Protein AF-A0A8T6TGB9-F1 (afdb_monomer)

Foldseek 3Di:
DPDPPDDDDDDQPLDQAAAQPPLLVSSLVSCVVVVHADAAAAEAEAEQQSLLSNNRQKDQLVPADFDPVLVVLCVAAVDDSSLSSQLVVLAPDFPGHHHPWTFGHHPNDTFTSSQKDCPSDPPRMIGHGRPDQVVSQVVSQVSNCVSRVYRYGYDHWYWGDDPPDPDTDIDD

Nearest PDB structures (foldseek):
  8g8p-assembly1_AAA  TM=9.360E-01  e=1.305E-15  Archaeoglobus fulgidus DSM 4304
  2g9i-assembly1_B  TM=9.273E-01  e=1.861E-14  Archaeoglobus fulgidus DSM 4304
  9jkp-assembly1_B  TM=6.233E-01  e=1.491E+00  Staphylococcus aureus subsp. aureus NCTC 8325
  4qyi-assembly3_E-2  TM=3.422E-01  e=4.657E+00  Bacillus anthracis
  3gep-assembly1_B-2  TM=2.998E-01  e=8.230E+00  Homo sapiens

pLDDT: mean 92.26, std 7.82, range [50.56, 98.62]

Structure (mmCIF, N/CA/C/O backbone):
data_AF-A0A8T6TGB9-F1
#
_entry.id   AF-A0A8T6TGB9-F1
#
loop_
_atom_site.group_PDB
_atom_site.id
_atom_site.type_symbol
_atom_site.label_atom_id
_atom_site.label_alt_id
_atom_site.label_comp_id
_atom_site.label_asym_id
_atom_site.label_entity_id
_atom_site.label_seq_id
_atom_site.pdbx_PDB_ins_code
_atom_site.Cartn_x
_atom_site.Cartn_y
_atom_site.Cartn_z
_atom_site.occupancy
_atom_site.B_iso_or_equiv
_atom_site.auth_seq_id
_atom_site.auth_comp_id
_atom_site.auth_asym_id
_atom_site.auth_atom_id
_atom_site.pdbx_PDB_model_num
ATOM 1 N N . MET A 1 1 ? -31.362 19.258 16.019 1.00 50.62 1 MET A N 1
ATOM 2 C CA . MET A 1 1 ? -30.067 18.701 15.597 1.00 50.62 1 MET A CA 1
ATOM 3 C C . MET A 1 1 ? -29.256 18.579 16.856 1.00 50.62 1 MET A C 1
ATOM 5 O O . MET A 1 1 ? -29.135 19.591 17.541 1.00 50.62 1 MET A O 1
ATOM 9 N N . ASP A 1 2 ? -28.786 17.382 17.187 1.00 50.56 2 ASP A N 1
ATOM 10 C CA . ASP A 1 2 ? -27.722 17.279 18.181 1.00 50.56 2 ASP A CA 1
ATOM 11 C C . ASP A 1 2 ? -26.542 18.141 17.714 1.00 50.56 2 ASP A C 1
ATOM 13 O O . ASP A 1 2 ? -26.323 18.259 16.499 1.00 50.56 2 ASP A O 1
ATOM 17 N N . PRO A 1 3 ? -25.833 18.818 18.633 1.00 54.03 3 PRO A N 1
ATOM 18 C CA . PRO A 1 3 ? -24.616 19.527 18.270 1.00 54.03 3 PRO A CA 1
ATOM 19 C C . PRO A 1 3 ? -23.679 18.554 17.537 1.00 54.03 3 PRO A C 1
ATOM 21 O O . PRO A 1 3 ? -23.687 17.363 17.862 1.00 54.03 3 PRO A O 1
ATOM 24 N N . PRO A 1 4 ? -22.897 19.014 16.542 1.00 62.19 4 PRO A N 1
ATOM 25 C CA . PRO A 1 4 ? -21.872 18.159 15.961 1.00 62.19 4 PRO A CA 1
ATOM 26 C C . PRO A 1 4 ? -21.003 17.653 17.113 1.00 62.19 4 PRO A C 1
ATOM 28 O O . PRO A 1 4 ? -20.455 18.457 17.865 1.00 62.19 4 PRO A O 1
ATOM 31 N N . GLY A 1 5 ? -20.976 16.332 17.302 1.00 71.44 5 GLY A N 1
ATOM 32 C CA . GLY A 1 5 ? -20.137 15.716 18.322 1.00 71.44 5 GLY A CA 1
ATOM 33 C C . GLY A 1 5 ? -18.677 16.107 18.101 1.00 71.44 5 GLY A C 1
ATOM 34 O O . GLY A 1 5 ? -18.265 16.366 16.967 1.00 71.44 5 GLY A O 1
ATOM 35 N N . ASP A 1 6 ? -17.900 16.168 19.178 1.00 85.31 6 ASP A N 1
ATOM 36 C CA . ASP A 1 6 ? -16.473 16.471 19.092 1.00 85.31 6 ASP A CA 1
ATOM 37 C C . ASP A 1 6 ? -15.760 15.417 18.224 1.00 85.31 6 ASP A C 1
ATOM 39 O O . ASP A 1 6 ? -15.762 14.226 18.540 1.00 85.31 6 ASP A O 1
ATOM 43 N N . LEU A 1 7 ? -15.142 15.845 17.116 1.00 88.94 7 LEU A N 1
ATOM 44 C CA . LEU A 1 7 ? -14.301 14.979 16.287 1.00 88.94 7 LEU A CA 1
ATOM 45 C C . LEU A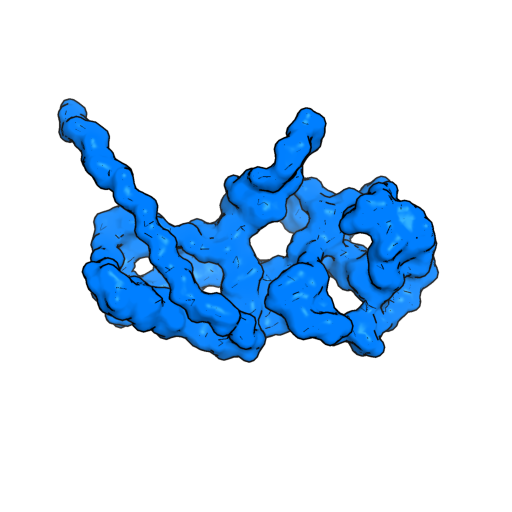 1 7 ? -12.929 14.823 16.943 1.00 88.94 7 LEU A C 1
ATOM 47 O O . LEU A 1 7 ? -12.203 15.802 17.130 1.00 88.94 7 LEU A O 1
ATOM 51 N N . ARG A 1 8 ? -12.534 13.576 17.205 1.00 91.25 8 ARG A N 1
ATOM 52 C CA . ARG A 1 8 ? -11.208 13.230 17.717 1.00 91.25 8 ARG A CA 1
ATOM 53 C C . ARG A 1 8 ? -10.470 12.341 16.723 1.00 91.25 8 ARG A C 1
ATOM 55 O O . ARG A 1 8 ? -11.002 11.333 16.277 1.00 91.25 8 ARG A O 1
ATOM 62 N N . ILE A 1 9 ? -9.232 12.709 16.399 1.00 93.38 9 ILE A N 1
ATOM 63 C CA . ILE A 1 9 ? -8.345 11.921 15.536 1.00 93.38 9 ILE A CA 1
ATOM 64 C C . ILE A 1 9 ? -7.201 11.402 16.397 1.00 93.38 9 ILE A C 1
ATOM 66 O O . ILE A 1 9 ? -6.482 12.191 17.012 1.00 93.38 9 ILE A O 1
ATOM 70 N N . VAL A 1 10 ? -7.032 10.082 16.429 1.00 93.12 10 VAL A N 1
ATOM 71 C CA . VAL A 1 10 ? -6.019 9.420 17.254 1.00 93.12 10 VAL A CA 1
ATOM 72 C C . VAL A 1 10 ? -5.040 8.657 16.364 1.00 93.12 10 VAL A C 1
ATOM 74 O O . VAL A 1 10 ? -5.465 7.803 15.586 1.00 93.12 10 VAL A O 1
ATOM 77 N N . PRO A 1 11 ? -3.728 8.936 16.444 1.00 93.88 11 PRO A N 1
ATOM 78 C CA . PRO A 1 11 ? -2.739 8.188 15.684 1.00 93.88 11 PRO A CA 1
ATOM 79 C C . PRO A 1 11 ? -2.473 6.817 16.319 1.00 93.88 11 PRO A C 1
ATOM 81 O O . PRO A 1 11 ? -2.026 6.732 17.462 1.00 93.88 11 PRO A O 1
ATOM 84 N N . VAL A 1 12 ? -2.643 5.748 15.541 1.00 93.62 12 VAL A N 1
ATOM 85 C CA . VAL A 1 12 ? -2.261 4.380 15.927 1.00 93.62 12 VAL A CA 1
ATOM 86 C C . VAL A 1 12 ? -0.910 4.050 15.294 1.00 93.62 12 VAL A C 1
ATOM 88 O O . VAL A 1 12 ? -0.793 3.901 14.080 1.00 93.62 12 VAL A O 1
ATOM 91 N N . ARG A 1 13 ? 0.146 3.986 16.110 1.00 91.38 13 ARG A N 1
ATOM 92 C CA . ARG A 1 13 ? 1.533 3.791 15.650 1.00 91.38 13 ARG A CA 1
ATOM 93 C C . ARG A 1 13 ? 1.943 2.319 15.718 1.00 91.38 13 ARG A C 1
ATOM 95 O O . ARG A 1 13 ? 2.492 1.882 16.723 1.00 91.38 13 ARG A O 1
ATOM 102 N N . THR A 1 14 ? 1.738 1.574 14.635 1.00 90.69 14 THR A N 1
ATOM 103 C CA . THR A 1 14 ? 2.058 0.132 14.547 1.00 90.69 14 THR A CA 1
ATOM 104 C C . THR A 1 14 ? 3.556 -0.190 14.655 1.00 90.69 14 THR A C 1
ATOM 106 O O . THR A 1 14 ? 3.933 -1.339 14.892 1.00 90.69 14 THR A O 1
ATOM 109 N N . GLY A 1 15 ? 4.425 0.809 14.470 1.00 89.75 15 GLY A N 1
ATOM 110 C CA . GLY A 1 15 ? 5.850 0.587 14.230 1.00 89.75 15 GLY A CA 1
ATOM 111 C C . GLY A 1 15 ? 6.099 0.030 12.826 1.00 89.75 15 GLY A C 1
ATOM 112 O O . GLY A 1 15 ? 5.222 0.097 11.962 1.00 89.75 15 GLY A O 1
ATOM 113 N N . VAL A 1 16 ? 7.304 -0.500 12.603 1.00 89.75 16 VAL A N 1
ATOM 114 C CA . VAL A 1 16 ? 7.662 -1.172 11.346 1.00 89.75 16 VAL A CA 1
ATOM 115 C C . VAL A 1 16 ? 6.941 -2.519 11.287 1.00 89.75 16 VAL A C 1
ATOM 117 O O . VAL A 1 16 ? 6.978 -3.275 12.257 1.00 89.75 16 VAL A O 1
ATOM 120 N N . LEU A 1 17 ? 6.269 -2.767 10.164 1.00 90.94 17 LEU A N 1
ATOM 121 C CA . LEU A 1 17 ? 5.608 -4.030 9.848 1.00 90.94 17 LEU A CA 1
ATOM 122 C C . LEU A 1 17 ? 6.521 -4.869 8.965 1.00 90.94 17 LEU A C 1
ATOM 124 O O . LEU A 1 17 ? 7.131 -4.335 8.037 1.00 90.94 17 LEU A O 1
ATOM 128 N N . GLU A 1 18 ? 6.562 -6.169 9.218 1.00 90.56 18 GLU A N 1
ATOM 129 C CA . GLU A 1 18 ? 7.228 -7.140 8.351 1.00 90.56 18 GLU A CA 1
ATOM 130 C C . GLU A 1 18 ? 6.205 -7.955 7.545 1.00 90.56 18 GLU A C 1
ATOM 132 O O . GLU A 1 18 ? 5.032 -8.034 7.927 1.00 90.56 18 GLU A O 1
ATOM 137 N N . PRO A 1 19 ? 6.604 -8.544 6.400 1.00 89.12 19 PRO A N 1
ATOM 138 C CA . PRO A 1 19 ? 5.708 -9.383 5.620 1.00 89.12 19 PRO A CA 1
ATOM 139 C C . PRO A 1 19 ? 5.125 -10.521 6.465 1.00 89.12 19 PRO A C 1
ATOM 141 O O . PRO A 1 19 ? 5.870 -11.338 7.002 1.00 89.12 19 PRO A O 1
ATOM 144 N N . GLY A 1 20 ? 3.795 -10.586 6.558 1.00 81.25 20 GLY A N 1
ATOM 145 C CA . GLY A 1 20 ? 3.083 -11.616 7.324 1.00 81.25 20 GLY A CA 1
ATOM 146 C C . GLY A 1 20 ? 2.824 -11.298 8.803 1.00 81.25 20 GLY A C 1
ATOM 147 O O . GLY A 1 20 ? 2.213 -12.125 9.479 1.00 81.25 20 GLY A O 1
ATOM 148 N N . ASP A 1 21 ? 3.220 -10.121 9.300 1.00 90.94 21 ASP A N 1
ATOM 149 C CA . ASP A 1 21 ? 2.819 -9.638 10.632 1.00 90.94 21 ASP A CA 1
ATOM 150 C C . ASP A 1 21 ? 1.287 -9.623 10.791 1.00 90.94 21 ASP A C 1
ATOM 152 O O . ASP A 1 21 ? 0.589 -9.124 9.910 1.00 90.94 21 ASP A O 1
ATOM 156 N N . ASP A 1 22 ? 0.749 -10.067 11.937 1.00 93.62 22 ASP A N 1
ATOM 157 C CA . ASP A 1 22 ? -0.686 -9.932 12.251 1.00 93.62 22 ASP A CA 1
ATOM 158 C C . ASP A 1 22 ? -1.032 -8.452 12.508 1.00 93.62 22 ASP A C 1
ATOM 160 O O . ASP A 1 22 ? -0.844 -7.899 13.599 1.00 93.62 22 ASP A O 1
ATOM 164 N N . LEU A 1 23 ? -1.519 -7.784 11.459 1.00 95.62 23 LEU A N 1
ATOM 165 C CA . LEU A 1 23 ? -1.906 -6.380 11.511 1.00 95.62 23 LEU A CA 1
ATOM 166 C C . LEU A 1 23 ? -3.065 -6.121 12.498 1.00 95.62 23 LEU A C 1
ATOM 168 O O . LEU A 1 23 ? -2.912 -5.214 13.320 1.00 95.62 23 LEU A O 1
ATOM 172 N N . PRO A 1 24 ? -4.192 -6.865 12.487 1.00 95.06 24 PRO A N 1
ATOM 173 C CA . PRO A 1 24 ? -5.243 -6.720 13.501 1.00 95.06 24 PRO A CA 1
ATOM 174 C C . PRO A 1 24 ? -4.767 -6.864 14.953 1.00 95.06 24 PRO A C 1
ATOM 176 O O . PRO A 1 24 ? -5.158 -6.066 15.811 1.00 95.06 24 PRO A O 1
ATOM 179 N N . GLU A 1 25 ? -3.905 -7.840 15.248 1.00 94.81 25 GLU A N 1
ATOM 180 C CA . GLU A 1 25 ? -3.313 -7.994 16.582 1.00 94.81 25 GLU A CA 1
ATOM 181 C C . GLU A 1 25 ? -2.501 -6.758 16.964 1.00 94.81 25 GLU A C 1
ATOM 183 O O . GLU A 1 25 ? -2.685 -6.189 18.045 1.00 94.81 25 GLU A O 1
ATOM 188 N N . ARG A 1 26 ? -1.635 -6.300 16.058 1.00 95.38 26 ARG A N 1
ATOM 189 C CA . ARG A 1 26 ? -0.781 -5.138 16.293 1.00 95.38 26 ARG A CA 1
ATOM 190 C C . ARG A 1 26 ? -1.590 -3.862 16.496 1.00 95.38 26 ARG A C 1
ATOM 192 O O . ARG A 1 26 ? -1.285 -3.103 17.410 1.00 95.38 26 ARG A O 1
ATOM 199 N N . LEU A 1 27 ? -2.642 -3.650 15.705 1.00 95.12 27 LEU A N 1
ATOM 200 C CA . LEU A 1 27 ? -3.577 -2.534 15.872 1.00 95.12 27 LEU A CA 1
ATOM 201 C C . LEU A 1 27 ? -4.254 -2.581 17.246 1.00 95.12 27 LEU A C 1
ATOM 203 O O . LEU A 1 27 ? -4.221 -1.587 17.968 1.00 95.12 27 LEU A O 1
ATOM 207 N N . THR A 1 28 ? -4.791 -3.744 17.629 1.00 93.62 28 THR A N 1
ATOM 208 C CA . THR A 1 28 ? -5.445 -3.951 18.932 1.00 93.62 28 THR A CA 1
ATOM 209 C C . THR A 1 28 ? -4.491 -3.632 20.081 1.00 93.62 28 THR A C 1
ATOM 211 O O . THR A 1 28 ? -4.835 -2.882 20.994 1.00 93.62 28 THR A O 1
ATOM 214 N N . LYS A 1 29 ? -3.262 -4.154 20.013 1.00 93.56 29 LYS A N 1
ATOM 215 C CA . LYS A 1 29 ? -2.228 -3.912 21.020 1.00 93.56 29 LYS A CA 1
ATOM 216 C C . LYS A 1 29 ? -1.861 -2.432 21.112 1.00 93.56 29 LYS A C 1
ATOM 218 O O . LYS A 1 29 ? -1.873 -1.873 22.200 1.00 93.56 29 LYS A O 1
ATOM 223 N N . THR A 1 30 ? -1.572 -1.783 19.983 1.00 94.00 30 THR A N 1
ATOM 224 C CA . THR A 1 30 ? -1.174 -0.368 19.964 1.00 94.00 30 THR A CA 1
ATOM 225 C C . THR A 1 30 ? -2.283 0.556 20.468 1.00 94.00 30 THR A C 1
ATOM 227 O O . THR A 1 30 ? -1.988 1.520 21.171 1.00 94.00 30 THR A O 1
ATOM 230 N N . MET A 1 31 ? -3.546 0.278 20.135 1.00 92.94 31 MET A N 1
ATOM 231 C CA . MET A 1 31 ? -4.684 1.024 20.681 1.00 92.94 31 MET A CA 1
ATOM 232 C C . MET A 1 31 ? -4.781 0.836 22.201 1.00 92.94 31 MET A C 1
ATOM 234 O O . MET A 1 31 ? -4.858 1.821 22.933 1.00 92.94 31 MET A O 1
ATOM 238 N N . GLY A 1 32 ? -4.672 -0.407 22.684 1.00 91.81 32 GLY A N 1
ATOM 239 C CA . GLY A 1 32 ? -4.677 -0.715 24.116 1.00 91.81 32 GLY A CA 1
ATOM 240 C C . GLY A 1 32 ? -3.546 -0.028 24.890 1.00 91.81 32 GLY A C 1
ATOM 241 O O . GLY A 1 32 ? -3.801 0.580 25.928 1.00 91.81 32 GLY A O 1
ATOM 242 N N . ASP A 1 33 ? -2.321 -0.046 24.357 1.00 91.19 33 ASP A N 1
ATOM 243 C CA . ASP A 1 33 ? -1.153 0.628 24.946 1.00 91.19 33 ASP A CA 1
ATOM 244 C C . ASP A 1 33 ? -1.338 2.157 25.020 1.00 91.19 33 ASP A C 1
ATOM 246 O O . ASP A 1 33 ? -0.798 2.813 25.913 1.00 91.19 33 ASP A O 1
ATOM 250 N N . ALA A 1 34 ? -2.123 2.733 24.103 1.00 89.12 34 ALA A N 1
ATOM 251 C CA . ALA A 1 34 ? -2.490 4.148 24.102 1.00 89.12 34 ALA A CA 1
ATOM 252 C C . ALA A 1 34 ? -3.693 4.477 25.012 1.00 89.12 34 ALA A C 1
ATOM 254 O O . ALA A 1 34 ? -4.056 5.645 25.136 1.00 89.12 34 ALA A O 1
ATOM 255 N N . GLY A 1 35 ? -4.305 3.476 25.657 1.00 91.00 35 GLY A N 1
ATOM 256 C CA . GLY A 1 35 ? -5.523 3.643 26.453 1.00 91.00 35 GLY A CA 1
ATOM 257 C C . GLY A 1 35 ? -6.776 3.893 25.609 1.00 91.00 35 GLY A C 1
ATOM 258 O O . GLY A 1 35 ? -7.763 4.424 26.115 1.00 91.00 35 GLY A O 1
ATOM 259 N N . GLU A 1 36 ? -6.735 3.530 24.329 1.00 90.38 36 GLU A N 1
ATOM 260 C CA . GLU A 1 36 ? -7.803 3.762 23.366 1.00 90.38 36 GLU A CA 1
ATOM 261 C C . GLU A 1 36 ? -8.620 2.489 23.184 1.00 90.38 36 GLU A C 1
ATOM 263 O O . GLU A 1 36 ? -8.115 1.456 22.742 1.00 90.38 36 GLU A O 1
ATOM 268 N N . VAL A 1 37 ? -9.905 2.569 23.518 1.00 87.94 37 VAL A N 1
ATOM 269 C CA . VAL A 1 37 ? -10.862 1.486 23.299 1.00 87.94 37 VAL A CA 1
ATOM 270 C C . VAL A 1 37 ? -11.769 1.917 22.153 1.00 87.94 37 VAL A C 1
ATOM 272 O O . VAL A 1 37 ? -12.479 2.911 22.320 1.00 87.94 37 VAL A O 1
ATOM 275 N N . PRO A 1 38 ? -11.753 1.214 21.004 1.00 89.00 38 PRO A N 1
ATOM 276 C CA . PRO A 1 38 ? -12.649 1.537 19.903 1.00 89.00 38 PRO A CA 1
ATOM 277 C C . PRO A 1 38 ? -14.106 1.518 20.369 1.00 89.00 38 PRO A C 1
ATOM 279 O O . PRO A 1 38 ? -14.476 0.728 21.239 1.00 89.00 38 PRO A O 1
ATOM 282 N N . ALA A 1 39 ? -14.938 2.366 19.782 1.00 88.38 39 ALA A N 1
ATOM 283 C CA . ALA A 1 39 ? -16.369 2.433 20.034 1.00 88.38 39 ALA A CA 1
ATOM 284 C C . ALA A 1 39 ? -17.167 2.224 18.740 1.00 88.38 39 ALA A C 1
ATOM 286 O O . ALA A 1 39 ? -16.664 2.370 17.626 1.00 88.38 39 ALA A O 1
ATOM 287 N N . ALA A 1 40 ? -18.445 1.865 18.883 1.00 88.06 40 ALA A N 1
ATOM 288 C CA . ALA A 1 40 ? -19.337 1.756 17.735 1.00 88.06 40 ALA A CA 1
ATOM 289 C C . ALA A 1 40 ? -19.482 3.126 17.053 1.00 88.06 40 ALA A C 1
ATOM 291 O O . ALA A 1 40 ? -19.802 4.118 17.710 1.00 88.06 40 ALA A O 1
ATOM 292 N N . GLY A 1 41 ? -19.270 3.161 15.737 1.00 88.00 41 GLY A N 1
ATOM 293 C CA . GLY A 1 41 ? -19.261 4.399 14.951 1.00 88.00 41 GLY A CA 1
ATOM 294 C C . GLY A 1 41 ? -17.875 5.013 14.736 1.00 88.00 41 GLY A C 1
ATOM 295 O O . GLY A 1 41 ? -17.760 5.929 13.921 1.00 88.00 41 GLY A O 1
ATOM 296 N N . ASP A 1 42 ? -16.828 4.492 15.382 1.00 93.12 42 ASP A N 1
ATOM 297 C CA . ASP A 1 42 ? -15.454 4.881 15.067 1.00 93.12 42 ASP A CA 1
ATOM 298 C C . ASP A 1 42 ? -15.047 4.406 13.665 1.00 93.12 42 ASP A C 1
ATOM 300 O O . ASP A 1 42 ? -15.517 3.383 13.150 1.00 93.12 42 ASP A O 1
ATOM 304 N N . VAL A 1 43 ? -14.124 5.152 13.053 1.00 95.44 43 VAL A N 1
ATOM 305 C CA . VAL A 1 43 ? -13.555 4.841 11.738 1.00 95.44 43 VAL A CA 1
ATOM 306 C C . VAL A 1 43 ? -12.056 4.615 11.874 1.00 95.44 43 VAL A C 1
ATOM 308 O O . VAL A 1 43 ? -11.303 5.519 12.237 1.00 95.44 43 VAL A O 1
ATOM 311 N N . LEU A 1 44 ? -11.613 3.411 11.533 1.00 95.88 44 LEU A N 1
ATOM 312 C CA . LEU A 1 44 ? -10.212 3.043 11.447 1.00 95.88 44 LEU A CA 1
ATOM 313 C C . LEU A 1 44 ? -9.693 3.277 10.027 1.00 95.88 44 LEU A C 1
ATOM 315 O O . LEU A 1 44 ? -10.070 2.579 9.085 1.00 95.88 44 LEU A O 1
ATOM 319 N N . LEU A 1 45 ? -8.788 4.242 9.886 1.00 97.19 45 LEU A N 1
ATOM 320 C CA . LEU A 1 45 ? -8.050 4.478 8.648 1.00 97.19 45 LEU A CA 1
ATOM 321 C C . LEU A 1 45 ? -6.757 3.657 8.669 1.00 97.19 45 LEU A C 1
ATOM 323 O O . LEU A 1 45 ? -5.935 3.821 9.572 1.00 97.19 45 LEU A O 1
ATOM 327 N N . VAL A 1 46 ? -6.563 2.788 7.679 1.00 96.88 46 VAL A N 1
ATOM 328 C CA . VAL A 1 46 ? -5.390 1.909 7.576 1.00 96.88 46 VAL A CA 1
ATOM 329 C C . VAL A 1 46 ? -4.649 2.213 6.284 1.00 96.88 46 VAL A C 1
ATOM 331 O O . VAL A 1 46 ? -5.234 2.172 5.208 1.00 96.88 46 VAL A O 1
ATOM 334 N N . ALA A 1 47 ? -3.352 2.501 6.363 1.00 95.44 47 ALA A N 1
ATOM 335 C CA . ALA A 1 47 ? -2.557 2.732 5.162 1.00 95.44 47 ALA A CA 1
ATOM 336 C C . ALA A 1 47 ? -2.494 1.466 4.285 1.00 95.44 47 ALA A C 1
ATOM 338 O O . ALA A 1 47 ? -2.227 0.372 4.788 1.00 95.44 47 ALA A O 1
ATOM 339 N N . SER A 1 48 ? -2.657 1.628 2.973 1.00 95.12 48 SER A N 1
ATOM 340 C CA . SER A 1 48 ? -2.529 0.590 1.938 1.00 95.12 48 SER A CA 1
ATOM 341 C C . SER A 1 48 ? -1.261 -0.250 2.119 1.00 95.12 48 SER A C 1
ATOM 343 O O . SER A 1 48 ? -1.313 -1.472 2.046 1.00 95.12 48 SER A O 1
ATOM 345 N N . LYS A 1 49 ? -0.139 0.397 2.452 1.00 92.50 49 LYS A N 1
ATOM 346 C CA . LYS A 1 49 ? 1.163 -0.233 2.698 1.00 92.50 49 LYS A CA 1
ATOM 347 C C . LYS A 1 49 ? 1.150 -1.159 3.910 1.00 92.50 49 LYS A C 1
ATOM 349 O O . LYS A 1 49 ? 1.738 -2.229 3.855 1.00 92.50 49 LYS A O 1
ATOM 354 N N . ALA A 1 50 ? 0.462 -0.789 4.991 1.00 94.88 50 ALA A N 1
ATOM 355 C CA . ALA A 1 50 ? 0.342 -1.657 6.163 1.00 94.88 50 ALA A CA 1
ATOM 356 C C . ALA A 1 50 ? -0.436 -2.935 5.820 1.00 94.88 50 ALA A C 1
ATOM 358 O O . ALA A 1 50 ? -0.028 -4.034 6.191 1.00 94.88 50 ALA A O 1
ATOM 359 N N . VAL A 1 51 ? -1.514 -2.791 5.045 1.00 96.38 51 VAL A N 1
ATOM 360 C CA . VAL A 1 51 ? -2.289 -3.925 4.526 1.00 96.38 51 VAL A CA 1
ATOM 361 C C . VAL A 1 51 ? -1.454 -4.772 3.562 1.00 96.38 51 VAL A C 1
ATOM 363 O O . VAL A 1 51 ? -1.450 -5.993 3.663 1.00 96.38 51 VAL A O 1
ATOM 366 N N . ALA A 1 52 ? -0.708 -4.140 2.659 1.00 95.12 52 ALA A N 1
ATOM 367 C CA . ALA A 1 52 ? 0.168 -4.819 1.714 1.00 95.12 52 ALA A CA 1
ATOM 368 C C . ALA A 1 52 ? 1.259 -5.636 2.426 1.00 95.12 52 ALA A C 1
ATOM 370 O O . ALA A 1 52 ? 1.496 -6.783 2.054 1.00 95.12 52 ALA A O 1
ATOM 371 N N . MET A 1 53 ? 1.871 -5.096 3.487 1.00 93.75 53 MET A N 1
ATOM 372 C CA . MET A 1 53 ? 2.836 -5.834 4.310 1.00 93.75 53 MET A CA 1
ATOM 373 C C . MET A 1 53 ? 2.190 -7.035 4.997 1.00 93.75 53 MET A C 1
ATOM 375 O O . MET A 1 53 ? 2.718 -8.142 4.919 1.00 93.75 53 MET A O 1
ATOM 379 N N . TRP A 1 54 ? 1.010 -6.858 5.591 1.00 95.12 54 TRP A N 1
ATOM 380 C CA . TRP A 1 54 ? 0.254 -7.970 6.173 1.00 95.12 54 TRP A CA 1
ATOM 381 C C . TRP A 1 54 ? -0.049 -9.076 5.148 1.00 95.12 54 TRP A C 1
ATOM 383 O O . TRP A 1 54 ? 0.054 -10.261 5.450 1.00 95.12 54 TRP A O 1
ATOM 393 N N . GLU A 1 55 ? -0.353 -8.704 3.904 1.00 95.38 55 GLU A N 1
ATOM 394 C CA . GLU A 1 55 ? -0.593 -9.641 2.801 1.00 95.38 55 GLU A CA 1
ATOM 395 C C . GLU A 1 55 ? 0.686 -10.179 2.133 1.00 95.38 55 GLU A C 1
ATOM 397 O O . GLU A 1 55 ? 0.596 -10.951 1.173 1.00 95.38 55 GLU A O 1
ATOM 402 N N . GLY A 1 56 ? 1.870 -9.765 2.595 1.00 94.44 56 GLY A N 1
ATOM 403 C CA . GLY A 1 56 ? 3.152 -10.151 2.009 1.00 94.44 56 GLY A CA 1
ATOM 404 C C . GLY A 1 56 ? 3.338 -9.665 0.570 1.00 94.44 56 GLY A C 1
ATOM 405 O O . GLY A 1 56 ? 3.966 -10.344 -0.239 1.00 94.44 56 GLY A O 1
ATOM 406 N N . ARG A 1 57 ? 2.768 -8.510 0.215 1.00 95.31 57 ARG A N 1
ATOM 407 C CA . ARG A 1 57 ? 2.841 -7.900 -1.123 1.00 95.31 57 ARG A CA 1
ATOM 408 C C . ARG A 1 57 ? 4.176 -7.194 -1.350 1.00 95.31 57 ARG A C 1
ATOM 410 O O . ARG A 1 57 ? 4.221 -6.007 -1.650 1.00 95.31 57 ARG A O 1
ATOM 417 N N . VAL A 1 58 ? 5.258 -7.950 -1.203 1.00 94.94 58 VAL A N 1
ATOM 418 C CA . VAL A 1 58 ? 6.634 -7.499 -1.412 1.00 94.94 58 VAL A CA 1
ATOM 419 C C . VAL A 1 58 ? 7.274 -8.364 -2.489 1.00 94.94 58 VAL A C 1
ATOM 421 O O . VAL A 1 58 ? 7.149 -9.586 -2.451 1.00 94.94 58 VAL A O 1
ATOM 424 N N . VAL A 1 59 ? 7.955 -7.725 -3.434 1.00 95.62 59 VAL A N 1
ATOM 425 C CA . VAL A 1 59 ? 8.687 -8.375 -4.526 1.00 95.62 59 VAL A CA 1
ATOM 426 C C . VAL A 1 59 ? 10.174 -8.118 -4.354 1.00 95.62 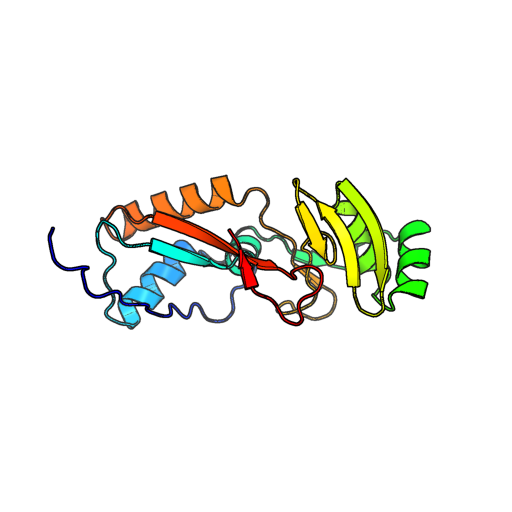59 VAL A C 1
ATOM 428 O O . VAL A 1 59 ? 10.573 -7.004 -4.006 1.00 95.62 59 VAL A O 1
ATOM 431 N N . ASP A 1 60 ? 10.976 -9.154 -4.584 1.00 95.94 60 ASP A N 1
ATOM 432 C CA . ASP A 1 60 ? 12.424 -9.037 -4.703 1.00 95.94 60 ASP A CA 1
ATOM 433 C C . ASP A 1 60 ? 12.779 -8.615 -6.131 1.00 95.94 60 ASP A C 1
ATOM 435 O O . ASP A 1 60 ? 12.429 -9.305 -7.085 1.00 95.94 60 ASP A O 1
ATOM 439 N N . LEU A 1 61 ? 13.409 -7.452 -6.285 1.00 96.62 61 LEU A N 1
ATOM 440 C CA . LEU A 1 61 ? 13.710 -6.886 -7.599 1.00 96.62 61 LEU A CA 1
ATOM 441 C C . LEU A 1 61 ? 14.828 -7.642 -8.314 1.00 96.62 61 LEU A C 1
ATOM 443 O O . LEU A 1 61 ? 14.892 -7.577 -9.540 1.00 96.62 61 LEU A O 1
ATOM 447 N N . ASP A 1 62 ? 15.668 -8.374 -7.580 1.00 95.81 62 ASP A N 1
ATOM 448 C CA . ASP A 1 62 ? 16.725 -9.197 -8.171 1.00 95.81 62 ASP A CA 1
ATOM 449 C C . ASP A 1 62 ? 16.155 -10.452 -8.863 1.00 95.81 62 ASP A C 1
ATOM 451 O O . ASP A 1 62 ? 16.819 -11.056 -9.706 1.00 95.81 62 ASP A O 1
ATOM 455 N N . GLU A 1 63 ? 14.914 -10.832 -8.540 1.00 96.44 63 GLU A N 1
ATOM 456 C CA . GLU A 1 63 ? 14.208 -11.981 -9.122 1.00 96.44 63 GLU A CA 1
ATOM 457 C C . GLU A 1 63 ? 13.279 -11.594 -10.290 1.00 96.44 63 GLU A C 1
ATOM 459 O O . GLU A 1 63 ? 12.639 -12.460 -10.888 1.00 96.44 63 GLU A O 1
ATOM 464 N N . VAL A 1 64 ? 13.185 -10.304 -10.628 1.00 98.00 64 VAL A N 1
ATOM 465 C CA . VAL A 1 64 ? 12.288 -9.808 -11.681 1.00 98.00 64 VAL A CA 1
ATOM 466 C C . VAL A 1 64 ? 12.942 -9.941 -13.056 1.00 98.00 64 VAL A C 1
ATOM 468 O O . VAL A 1 64 ? 13.987 -9.350 -13.328 1.00 98.00 64 VAL A O 1
ATOM 471 N N . GLU A 1 65 ? 12.287 -10.666 -13.963 1.00 98.12 65 GLU A N 1
ATOM 472 C CA . GLU A 1 65 ? 12.691 -10.735 -15.370 1.00 98.12 65 GLU A CA 1
ATOM 473 C C . GLU A 1 65 ? 12.351 -9.429 -16.098 1.00 98.12 65 GLU A C 1
ATOM 475 O O . GLU A 1 65 ? 11.187 -9.088 -16.291 1.00 98.12 65 GLU A O 1
ATOM 480 N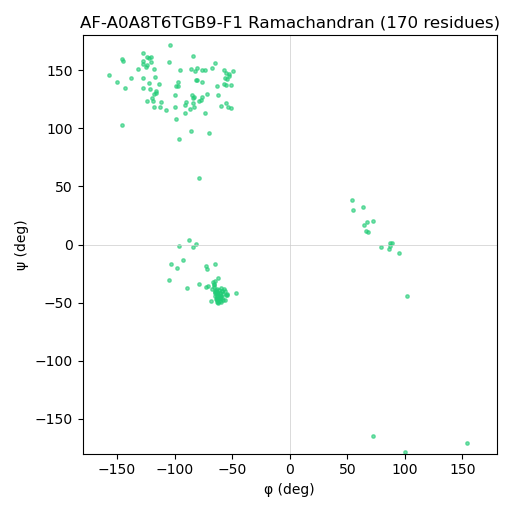 N . VAL A 1 66 ? 13.374 -8.690 -16.523 1.00 98.56 66 VAL A N 1
ATOM 481 C CA . VAL A 1 66 ? 13.217 -7.368 -17.145 1.00 98.56 66 VAL A CA 1
ATOM 482 C C . VAL A 1 66 ? 12.929 -7.490 -18.645 1.00 98.56 66 VAL A C 1
ATOM 484 O O . VAL A 1 66 ? 13.701 -8.098 -19.388 1.00 98.56 66 VAL A O 1
ATOM 487 N N . SER A 1 67 ? 11.840 -6.869 -19.110 1.00 98.44 67 SER A N 1
ATOM 488 C CA . SER A 1 67 ? 11.523 -6.753 -20.540 1.00 98.44 67 SER A CA 1
ATOM 489 C C . SER A 1 67 ? 12.223 -5.569 -21.221 1.00 98.44 67 SER A C 1
ATOM 491 O O . SER A 1 67 ? 12.615 -4.596 -20.578 1.00 98.44 67 SER A O 1
ATOM 493 N N . GLU A 1 68 ? 12.301 -5.597 -22.556 1.00 98.00 68 GLU A N 1
ATOM 494 C CA . GLU A 1 68 ? 12.813 -4.474 -23.362 1.00 98.00 68 GLU A CA 1
ATOM 495 C C . GLU A 1 68 ? 12.034 -3.173 -23.093 1.00 98.00 68 GLU A C 1
ATOM 497 O O . GLU A 1 68 ? 12.626 -2.110 -22.925 1.00 98.00 68 GLU A O 1
ATOM 502 N N . GLN A 1 69 ? 10.709 -3.267 -22.937 1.00 97.31 69 GLN A N 1
ATOM 503 C CA . GLN A 1 69 ? 9.871 -2.120 -22.584 1.00 97.31 69 GLN A CA 1
ATOM 504 C C . GLN A 1 69 ? 10.258 -1.517 -21.222 1.00 97.31 69 GLN A C 1
ATOM 506 O O . GLN A 1 69 ? 10.249 -0.295 -21.056 1.00 97.31 69 GLN A O 1
ATOM 511 N N . ALA A 1 70 ? 10.587 -2.353 -20.233 1.00 98.12 70 ALA A N 1
ATOM 512 C CA . ALA A 1 70 ? 11.008 -1.886 -18.916 1.00 98.12 70 ALA A CA 1
ATOM 513 C C . ALA A 1 70 ? 12.371 -1.173 -18.963 1.00 98.12 70 ALA A C 1
ATOM 515 O O . ALA A 1 70 ? 12.540 -0.146 -18.300 1.00 98.12 70 ALA A O 1
ATOM 516 N N . GLU A 1 71 ? 13.308 -1.664 -19.780 1.00 98.00 71 GLU A N 1
ATOM 517 C CA . GLU A 1 71 ? 14.597 -1.003 -20.032 1.00 98.00 71 GLU A CA 1
ATOM 518 C C . GLU A 1 71 ? 14.410 0.379 -20.676 1.00 98.00 71 GLU A C 1
ATOM 520 O O . GLU A 1 71 ? 14.975 1.374 -20.216 1.00 98.00 71 GLU A O 1
ATOM 525 N N . GLU A 1 72 ? 13.554 0.487 -21.694 1.00 96.94 72 GLU A N 1
ATOM 526 C CA . GLU A 1 72 ? 13.260 1.769 -22.346 1.00 96.94 72 GLU A CA 1
ATOM 527 C C . GLU A 1 72 ? 12.657 2.793 -21.370 1.00 96.94 72 GLU A C 1
ATOM 529 O O . GLU A 1 72 ? 13.075 3.956 -21.323 1.00 96.94 72 GLU A O 1
ATOM 534 N N . LEU A 1 73 ? 11.693 2.364 -20.550 1.00 97.81 73 LEU A N 1
ATOM 535 C CA . LEU A 1 73 ? 11.075 3.218 -19.533 1.00 97.81 73 LEU A CA 1
ATOM 536 C C . LEU A 1 73 ? 12.068 3.626 -18.440 1.00 97.81 73 LEU A C 1
ATOM 538 O O . LEU A 1 73 ? 12.014 4.762 -17.957 1.00 97.81 73 LEU A O 1
ATOM 542 N N . SER A 1 74 ? 12.982 2.731 -18.064 1.00 97.50 74 SER A N 1
ATOM 543 C CA . SER A 1 74 ? 14.079 3.013 -17.133 1.00 97.50 74 SER A CA 1
ATOM 544 C C . SER A 1 74 ? 14.973 4.139 -17.655 1.00 97.50 74 SER A C 1
ATOM 546 O O . SER A 1 74 ? 15.217 5.103 -16.930 1.00 97.50 74 SER A O 1
ATOM 548 N N . LEU A 1 75 ? 15.364 4.117 -18.934 1.00 95.81 75 LEU A N 1
ATOM 549 C CA . LEU A 1 75 ? 16.191 5.178 -19.526 1.00 95.81 75 LEU A CA 1
ATOM 550 C C . LEU A 1 75 ? 15.530 6.564 -19.444 1.00 95.81 75 LEU A C 1
ATOM 552 O O . LEU A 1 75 ? 16.205 7.557 -19.169 1.00 95.81 75 LEU A O 1
ATOM 556 N N . GLY A 1 76 ? 14.216 6.642 -19.675 1.00 93.25 76 GLY A N 1
ATOM 557 C CA . GLY A 1 76 ? 13.475 7.908 -19.643 1.00 93.25 76 GLY A CA 1
ATOM 558 C C . GLY A 1 76 ? 13.141 8.412 -18.235 1.00 93.25 76 GLY A C 1
ATOM 559 O O . GLY A 1 76 ? 13.106 9.621 -18.000 1.00 93.25 76 GLY A O 1
ATOM 560 N N . SER A 1 77 ? 12.885 7.498 -17.297 1.00 96.56 77 SER A N 1
ATOM 561 C CA . SER A 1 77 ? 12.459 7.830 -15.931 1.00 96.56 77 SER A CA 1
ATOM 562 C C . SER A 1 77 ? 13.598 7.833 -14.910 1.00 96.56 77 SER A C 1
ATOM 564 O O . SER A 1 77 ? 13.464 8.432 -13.848 1.00 96.56 77 SER A O 1
ATOM 566 N N . GLY A 1 78 ? 14.723 7.179 -15.190 1.00 95.88 78 GLY A N 1
ATOM 567 C CA . GLY A 1 78 ? 15.801 6.955 -14.224 1.00 95.88 78 GLY A CA 1
ATOM 568 C C . GLY A 1 78 ? 15.435 5.998 -13.082 1.00 95.88 78 GLY A C 1
ATOM 569 O O . GLY A 1 78 ? 16.170 5.926 -12.097 1.00 95.88 78 GLY A O 1
ATOM 570 N N . LEU A 1 79 ? 14.302 5.295 -13.176 1.00 96.56 79 LEU A N 1
ATOM 571 C CA . LEU A 1 79 ? 13.922 4.239 -12.238 1.00 96.56 79 LEU A CA 1
ATOM 572 C C . LEU A 1 79 ? 14.643 2.925 -12.578 1.00 96.56 79 LEU A C 1
ATOM 574 O O . LEU A 1 79 ? 14.937 2.695 -13.747 1.00 96.56 79 LEU A O 1
ATOM 578 N N . PRO A 1 80 ? 14.901 2.035 -11.600 1.00 96.75 80 PRO A N 1
ATOM 579 C CA . PRO A 1 80 ? 15.503 0.732 -11.880 1.00 96.75 80 PRO A CA 1
ATOM 580 C C . PRO A 1 80 ? 14.675 -0.084 -12.894 1.00 96.75 80 PRO A C 1
ATOM 582 O O . PRO A 1 80 ? 13.454 -0.147 -12.726 1.00 96.75 80 PRO A O 1
ATOM 585 N N . PRO A 1 81 ? 15.291 -0.776 -13.876 1.00 97.81 81 PRO A N 1
ATOM 586 C CA . PRO A 1 81 ? 14.558 -1.568 -14.871 1.00 97.81 81 PRO A CA 1
ATOM 587 C C . PRO A 1 81 ? 13.612 -2.607 -14.258 1.00 97.81 81 PRO A C 1
ATOM 589 O O . PRO A 1 81 ? 12.451 -2.690 -14.649 1.00 97.81 81 PRO A O 1
ATOM 592 N N . ALA A 1 82 ? 14.059 -3.325 -13.224 1.00 98.19 82 ALA A N 1
ATOM 593 C CA . ALA A 1 82 ? 13.220 -4.272 -12.487 1.00 98.19 82 ALA A CA 1
ATOM 594 C C . ALA A 1 82 ? 11.995 -3.604 -11.839 1.00 98.19 82 ALA A C 1
ATOM 596 O O . ALA A 1 82 ? 10.902 -4.161 -11.842 1.00 98.19 82 ALA A O 1
ATOM 597 N N . PHE A 1 83 ? 12.134 -2.376 -11.331 1.00 97.94 83 PHE A N 1
ATOM 598 C CA . PHE A 1 83 ? 11.001 -1.640 -10.770 1.00 97.94 83 PHE A CA 1
ATOM 599 C C . PHE A 1 83 ? 10.046 -1.134 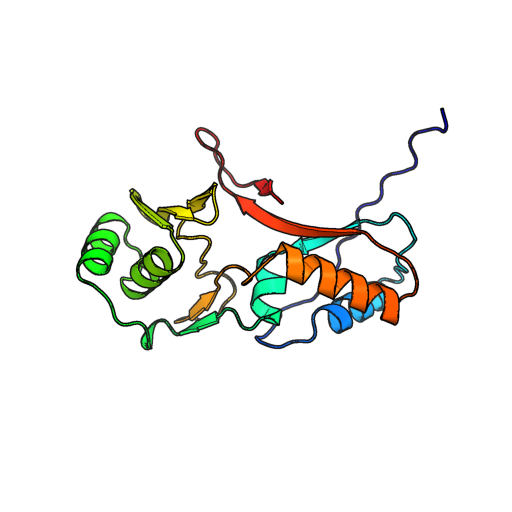-11.859 1.00 97.94 83 PHE A C 1
ATOM 601 O O . PHE A 1 83 ? 8.831 -1.170 -11.674 1.00 97.94 83 PHE A O 1
ATOM 608 N N . CYS A 1 84 ? 10.573 -0.715 -13.014 1.00 98.12 84 CYS A N 1
ATOM 609 C CA . CYS A 1 84 ? 9.750 -0.419 -14.187 1.00 98.12 84 CYS A CA 1
ATOM 610 C C . CYS A 1 84 ? 8.943 -1.647 -14.625 1.00 98.12 84 CYS A C 1
ATOM 612 O O . CYS A 1 84 ? 7.766 -1.502 -14.947 1.00 98.12 84 CYS A O 1
ATOM 614 N N . GLN A 1 85 ? 9.541 -2.841 -14.590 1.00 98.62 85 GLN A N 1
ATOM 615 C CA . GLN A 1 85 ? 8.839 -4.088 -14.890 1.00 98.62 85 GLN A CA 1
ATOM 616 C C . GLN A 1 85 ? 7.720 -4.365 -13.881 1.00 98.62 85 GLN A C 1
ATOM 618 O O . GLN A 1 85 ? 6.586 -4.586 -14.287 1.00 98.62 85 GLN A O 1
ATOM 623 N N . VAL A 1 86 ? 7.992 -4.246 -12.579 1.00 98.31 86 VAL A N 1
ATOM 624 C CA . VAL A 1 86 ? 6.955 -4.374 -11.538 1.00 98.31 86 VAL A CA 1
ATOM 625 C C . VAL A 1 86 ? 5.799 -3.396 -11.773 1.00 98.31 86 VAL A C 1
ATOM 627 O O . VAL A 1 8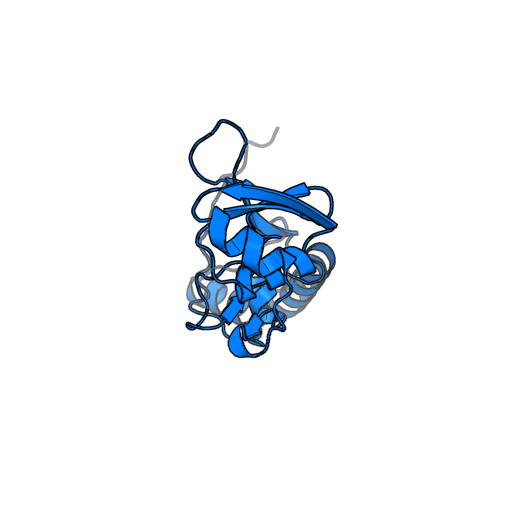6 ? 4.632 -3.767 -11.664 1.00 98.31 86 VAL A O 1
ATOM 630 N N . ALA A 1 87 ? 6.105 -2.146 -12.123 1.00 98.00 87 ALA A N 1
ATOM 631 C CA . ALA A 1 87 ? 5.088 -1.149 -12.431 1.00 98.00 87 ALA A CA 1
ATOM 632 C C . ALA A 1 87 ? 4.282 -1.498 -13.693 1.00 98.00 87 ALA A C 1
ATOM 634 O O . ALA A 1 87 ? 3.089 -1.201 -13.731 1.00 98.00 87 ALA A O 1
ATOM 635 N N . ILE A 1 88 ? 4.898 -2.113 -14.712 1.00 98.25 88 ILE A N 1
AT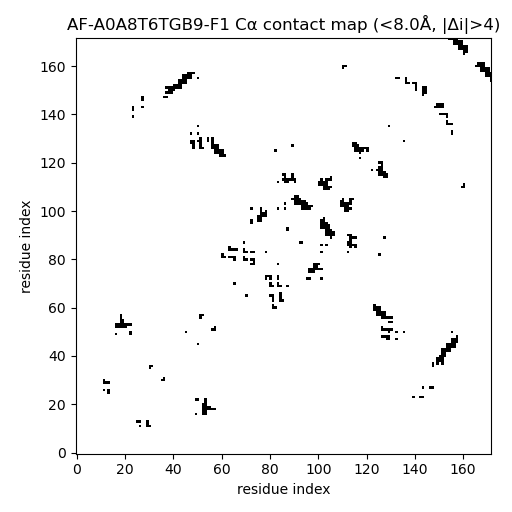OM 636 C CA . ILE A 1 88 ? 4.185 -2.654 -15.878 1.00 98.25 88 ILE A CA 1
ATOM 637 C C . ILE A 1 88 ? 3.232 -3.767 -15.430 1.00 98.25 88 ILE A C 1
ATOM 639 O O . ILE A 1 88 ? 2.054 -3.710 -15.768 1.00 98.25 88 ILE A O 1
ATOM 643 N N . ASP A 1 89 ? 3.718 -4.727 -14.642 1.00 98.00 89 ASP A N 1
ATOM 644 C CA . ASP A 1 89 ? 2.962 -5.919 -14.242 1.00 98.00 89 ASP A CA 1
ATOM 645 C C . ASP A 1 89 ? 1.764 -5.593 -13.334 1.00 98.00 89 ASP A C 1
ATOM 647 O O . ASP A 1 89 ? 0.726 -6.252 -13.400 1.00 98.00 89 ASP A O 1
ATOM 651 N N . GLU A 1 90 ? 1.877 -4.554 -12.503 1.00 97.56 90 GLU A N 1
ATOM 652 C CA . GLU A 1 90 ? 0.791 -4.084 -11.631 1.00 97.56 90 GLU A CA 1
ATOM 653 C C . GLU A 1 90 ? -0.143 -3.063 -12.312 1.00 97.56 90 GLU A C 1
ATOM 655 O O . GLU A 1 90 ? -1.069 -2.550 -11.677 1.00 97.56 90 GLU A O 1
ATOM 660 N N . SER A 1 91 ? 0.064 -2.765 -13.601 1.00 97.69 91 SER A N 1
ATOM 661 C CA . SER A 1 91 ? -0.731 -1.787 -14.350 1.00 97.69 91 SER A CA 1
ATOM 662 C C . SER A 1 91 ? -1.503 -2.407 -15.506 1.00 97.69 91 SER A C 1
ATOM 664 O O . SER A 1 91 ? -1.004 -3.240 -16.251 1.00 97.69 91 SER A O 1
ATOM 666 N N . ASP A 1 92 ? -2.706 -1.888 -15.756 1.00 97.56 92 ASP A N 1
ATOM 667 C CA . ASP A 1 92 ? -3.447 -2.203 -16.978 1.00 97.56 92 ASP A CA 1
ATOM 668 C C . ASP A 1 92 ? -2.775 -1.547 -18.196 1.00 97.56 92 ASP A C 1
ATOM 670 O O . ASP A 1 92 ? -2.793 -2.083 -19.307 1.00 97.56 92 ASP A O 1
ATOM 674 N N . ARG A 1 93 ? -2.221 -0.335 -18.011 1.00 97.81 93 ARG A N 1
ATOM 675 C CA . ARG A 1 93 ? -1.527 0.436 -19.055 1.00 97.81 93 ARG A CA 1
ATOM 676 C C . ARG A 1 93 ? -0.438 1.334 -18.470 1.00 97.81 93 ARG A C 1
ATOM 678 O O . ARG A 1 93 ? -0.681 2.057 -17.506 1.00 97.81 93 ARG A O 1
ATOM 685 N N . VAL A 1 94 ? 0.704 1.413 -19.150 1.00 97.81 94 VAL A N 1
ATOM 686 C CA . VAL A 1 94 ? 1.718 2.457 -18.925 1.00 97.81 94 VAL A CA 1
ATOM 687 C C . VAL A 1 94 ? 1.565 3.541 -19.990 1.00 97.81 94 VAL A C 1
ATOM 689 O O . VAL A 1 94 ? 1.490 3.246 -21.181 1.00 97.81 94 VAL A O 1
ATOM 692 N N . LEU A 1 95 ? 1.471 4.801 -19.566 1.00 95.62 95 LEU A N 1
ATOM 693 C CA . LEU A 1 95 ? 1.204 5.947 -20.445 1.00 95.62 95 LEU A CA 1
ATOM 694 C C . LEU A 1 95 ? 2.456 6.777 -20.743 1.00 95.62 95 LEU A C 1
ATOM 696 O O . LEU A 1 95 ? 2.457 7.570 -21.681 1.00 95.62 95 LEU A O 1
ATOM 700 N N . GLY A 1 96 ? 3.507 6.606 -19.946 1.00 94.44 96 GLY A N 1
ATOM 701 C CA . GLY A 1 96 ? 4.787 7.281 -20.109 1.00 94.44 96 GLY A CA 1
ATOM 702 C C . GLY A 1 96 ? 5.521 7.397 -18.780 1.00 94.44 96 GLY A C 1
ATOM 703 O O . GLY A 1 96 ? 5.098 6.832 -17.772 1.00 94.44 96 GLY A O 1
ATOM 704 N N . GLY A 1 97 ? 6.606 8.161 -18.771 1.00 93.25 97 GLY A N 1
ATOM 705 C CA . GLY A 1 97 ? 7.401 8.398 -17.576 1.00 93.25 97 GLY A CA 1
ATOM 706 C C . GLY A 1 97 ? 7.979 9.802 -17.541 1.00 93.25 97 GLY A C 1
ATOM 707 O O . GLY A 1 97 ? 8.113 10.475 -18.562 1.00 93.25 97 GLY A O 1
ATOM 708 N N . VAL A 1 98 ? 8.306 10.229 -16.334 1.00 94.12 98 VAL A N 1
ATOM 709 C CA . VAL A 1 98 ? 9.093 11.421 -16.023 1.00 94.12 98 VAL A CA 1
ATOM 710 C C . VAL A 1 98 ? 10.234 10.996 -15.097 1.00 94.12 98 VAL A C 1
ATOM 712 O O . VAL A 1 98 ? 10.169 9.905 -14.524 1.00 94.12 98 VAL A O 1
ATOM 715 N N . PRO A 1 99 ? 11.270 11.828 -14.900 1.00 95.06 99 PRO A N 1
ATOM 716 C CA . PRO A 1 99 ? 12.306 11.523 -13.924 1.00 95.06 99 PRO A CA 1
ATOM 717 C C . PRO A 1 99 ? 11.710 11.165 -12.549 1.00 95.06 99 PRO A C 1
ATOM 719 O O . PRO A 1 99 ? 11.028 11.981 -11.930 1.00 95.06 99 PRO A O 1
ATOM 722 N N . GLY A 1 100 ? 11.950 9.934 -12.097 1.00 93.12 100 GLY A N 1
ATOM 723 C CA . GLY A 1 100 ? 11.508 9.373 -10.821 1.00 93.12 100 GLY A CA 1
ATOM 724 C C . GLY A 1 100 ? 10.113 8.733 -10.789 1.00 93.12 100 GLY A C 1
ATOM 725 O O . GLY A 1 100 ? 9.732 8.243 -9.728 1.00 93.12 100 GLY A O 1
ATOM 726 N N . ALA A 1 101 ? 9.337 8.721 -11.881 1.00 95.19 101 ALA A N 1
ATOM 727 C CA . ALA A 1 101 ? 7.994 8.127 -11.872 1.00 95.19 101 ALA A CA 1
ATOM 728 C C . ALA A 1 101 ? 7.490 7.697 -13.258 1.00 95.19 101 ALA A C 1
ATOM 730 O O . ALA A 1 101 ? 7.696 8.384 -14.258 1.00 95.19 101 ALA A O 1
ATOM 731 N N . LEU A 1 102 ? 6.716 6.615 -13.297 1.00 97.00 102 LEU A N 1
ATOM 732 C CA . LEU A 1 102 ? 5.902 6.212 -14.441 1.00 97.00 102 LEU A CA 1
ATOM 733 C C . LEU A 1 102 ? 4.453 6.645 -14.236 1.00 97.00 102 LEU A C 1
ATOM 735 O O . LEU A 1 102 ? 3.893 6.461 -13.157 1.00 97.00 102 LEU A O 1
ATOM 739 N N . LEU A 1 103 ? 3.828 7.186 -15.279 1.00 95.94 103 LEU A N 1
ATOM 740 C CA . LEU A 1 103 ? 2.395 7.444 -15.299 1.00 95.94 103 LEU A CA 1
ATOM 741 C C . LEU A 1 103 ? 1.670 6.186 -15.772 1.00 95.94 103 LEU A C 1
ATOM 743 O O . LEU A 1 103 ? 1.831 5.759 -16.916 1.00 95.94 103 LEU A O 1
ATOM 747 N N . THR A 1 104 ? 0.842 5.621 -14.902 1.00 97.00 104 THR A N 1
ATOM 748 C CA . THR A 1 104 ? 0.166 4.342 -15.137 1.00 97.00 104 THR A CA 1
ATOM 749 C C . THR A 1 104 ? -1.339 4.454 -14.931 1.00 97.00 104 THR A C 1
ATOM 751 O O . THR A 1 104 ? -1.821 5.340 -14.221 1.00 97.00 104 THR A O 1
ATOM 754 N N . TYR A 1 105 ? -2.082 3.559 -15.574 1.00 96.62 105 TYR A N 1
ATOM 755 C CA . TYR A 1 105 ? -3.487 3.301 -15.300 1.00 96.62 105 TYR A CA 1
ATOM 756 C C . TYR A 1 105 ? -3.598 1.895 -14.719 1.00 96.62 105 TYR A C 1
ATOM 758 O O . TYR A 1 105 ? -3.218 0.929 -15.382 1.00 96.62 105 TYR A O 1
ATOM 766 N N . ALA A 1 106 ? -4.084 1.799 -13.486 1.00 94.75 106 ALA A N 1
ATOM 767 C CA . ALA A 1 106 ? -4.194 0.551 -12.747 1.00 94.75 106 ALA A CA 1
ATOM 768 C C . ALA A 1 106 ? -5.482 0.564 -11.926 1.00 94.75 106 ALA A C 1
ATOM 770 O O . ALA A 1 106 ? -5.796 1.561 -11.268 1.00 94.75 106 ALA A O 1
ATOM 771 N N . ARG A 1 107 ? -6.239 -0.538 -11.955 1.00 91.38 107 ARG A N 1
ATOM 772 C CA . ARG A 1 107 ? -7.440 -0.734 -11.116 1.00 91.38 107 ARG A CA 1
ATOM 773 C C . ARG A 1 107 ? -8.458 0.402 -11.245 1.00 91.38 107 ARG A C 1
ATOM 775 O O . ARG A 1 107 ? -9.086 0.823 -10.277 1.00 91.38 107 ARG A O 1
ATOM 782 N N . GLY A 1 108 ? -8.617 0.908 -12.464 1.00 92.12 108 GLY A N 1
ATOM 783 C CA . GLY A 1 108 ? -9.601 1.940 -12.779 1.00 92.12 108 GLY A CA 1
ATOM 784 C C . GLY A 1 108 ? -9.141 3.385 -12.548 1.00 92.12 108 GLY A C 1
ATOM 785 O O . GLY A 1 108 ? -9.888 4.301 -12.901 1.00 92.12 108 GLY A O 1
ATOM 786 N N . ILE A 1 109 ? -7.936 3.616 -12.012 1.00 92.44 109 ILE A N 1
ATOM 787 C CA . ILE A 1 109 ? -7.431 4.954 -11.674 1.00 92.44 109 ILE A CA 1
ATOM 788 C C . ILE A 1 109 ? -6.052 5.241 -12.273 1.00 92.44 109 ILE A C 1
ATOM 790 O O . ILE A 1 109 ? -5.280 4.345 -12.603 1.00 92.44 109 ILE A O 1
ATOM 794 N N . MET A 1 110 ? -5.743 6.531 -12.412 1.00 93.12 110 MET A N 1
ATOM 795 C CA . MET A 1 110 ? -4.410 7.003 -12.782 1.00 93.12 110 MET A CA 1
ATOM 796 C C . MET A 1 110 ? -3.535 7.066 -11.533 1.00 93.12 110 MET A C 1
ATOM 798 O O . MET A 1 110 ? -3.903 7.717 -10.553 1.00 93.12 110 MET A O 1
ATOM 802 N N . VAL A 1 111 ? -2.371 6.428 -11.575 1.00 94.31 111 VAL A N 1
ATOM 803 C CA . VAL A 1 111 ? -1.444 6.364 -10.443 1.00 94.31 111 VAL A CA 1
ATOM 804 C C . VAL A 1 111 ? 0.005 6.358 -10.924 1.00 94.31 111 VAL A C 1
ATOM 806 O O . VAL A 1 111 ? 0.291 6.067 -12.088 1.00 94.31 111 VAL A O 1
ATOM 809 N N . ALA A 1 112 ? 0.929 6.720 -10.039 1.00 94.38 112 ALA A N 1
ATOM 810 C CA . ALA A 1 112 ? 2.350 6.544 -10.290 1.00 94.38 112 ALA A CA 1
ATOM 811 C C . ALA A 1 112 ? 2.752 5.071 -10.102 1.00 94.38 112 ALA A C 1
ATOM 813 O O . ALA A 1 112 ? 2.310 4.439 -9.147 1.00 94.38 112 ALA A O 1
ATOM 814 N N . ASN A 1 113 ? 3.617 4.552 -10.977 1.00 95.88 113 ASN A N 1
ATOM 815 C CA . ASN A 1 113 ? 4.319 3.269 -10.812 1.00 95.88 113 ASN A CA 1
ATOM 816 C C . ASN A 1 113 ? 3.418 2.038 -10.551 1.00 95.88 113 ASN A C 1
ATOM 818 O O . ASN A 1 113 ? 3.826 1.128 -9.836 1.00 95.88 113 ASN A O 1
ATOM 822 N N . GLY A 1 114 ? 2.179 2.011 -11.047 1.00 94.81 114 GLY A N 1
ATOM 823 C CA . GLY A 1 114 ? 1.224 0.933 -10.749 1.00 94.81 114 GLY A CA 1
ATOM 824 C C . GLY A 1 114 ? 0.816 0.853 -9.271 1.00 94.81 114 GLY A C 1
ATOM 825 O O . GLY A 1 114 ? 0.330 -0.178 -8.820 1.00 94.81 114 GLY A O 1
ATOM 826 N N . GLY A 1 115 ? 1.059 1.914 -8.492 1.00 94.19 115 GLY A N 1
ATOM 827 C CA . GLY A 1 115 ? 0.893 1.914 -7.037 1.00 94.19 115 GLY A CA 1
ATOM 828 C C . GLY A 1 115 ? 2.046 1.258 -6.271 1.00 94.19 115 GLY A C 1
ATOM 829 O O . GLY A 1 115 ? 2.028 1.249 -5.040 1.00 94.19 115 GLY A O 1
ATOM 830 N N . ALA A 1 116 ? 3.055 0.727 -6.971 1.00 95.25 116 ALA A N 1
ATOM 831 C CA . ALA A 1 116 ? 4.238 0.161 -6.345 1.00 95.25 116 ALA A CA 1
ATOM 832 C C . ALA A 1 116 ? 5.155 1.258 -5.785 1.00 95.25 116 ALA A C 1
ATOM 834 O O . ALA A 1 116 ? 5.240 2.376 -6.306 1.00 95.25 116 ALA A O 1
ATOM 835 N N . ASP A 1 117 ? 5.877 0.922 -4.721 1.00 91.94 117 ASP A N 1
ATOM 836 C CA . ASP A 1 117 ? 6.764 1.843 -4.020 1.00 91.94 117 ASP A CA 1
ATOM 837 C C . ASP A 1 117 ? 8.084 1.147 -3.651 1.00 91.94 117 ASP A C 1
ATOM 839 O O . ASP A 1 117 ? 8.115 -0.034 -3.302 1.00 91.94 117 ASP A O 1
ATOM 843 N N . LEU A 1 118 ? 9.186 1.892 -3.735 1.00 88.44 118 LEU A N 1
ATOM 844 C CA . LEU A 1 118 ? 10.522 1.464 -3.298 1.00 88.44 118 LEU A CA 1
ATOM 845 C C . LEU A 1 118 ? 10.814 1.884 -1.851 1.00 88.44 118 LEU A C 1
ATOM 847 O O . LEU A 1 118 ? 11.794 1.456 -1.245 1.00 88.44 118 LEU A O 1
ATOM 851 N N . SER A 1 119 ? 9.996 2.773 -1.293 1.00 77.62 119 SER A N 1
ATOM 852 C CA . SER A 1 119 ? 10.143 3.275 0.064 1.00 77.62 119 SER A CA 1
ATOM 853 C C . SER A 1 119 ? 9.534 2.316 1.086 1.00 77.62 119 SER A C 1
ATOM 855 O O . SER A 1 119 ? 8.525 1.660 0.839 1.00 77.62 119 SER A O 1
ATOM 857 N N . ASN A 1 120 ? 10.108 2.301 2.291 1.00 66.06 120 ASN A N 1
ATOM 858 C CA . ASN A 1 120 ? 9.644 1.504 3.438 1.00 66.06 120 ASN A CA 1
ATOM 859 C C . ASN A 1 120 ? 9.774 -0.020 3.280 1.00 66.06 120 ASN A C 1
ATOM 861 O O . ASN A 1 120 ? 9.164 -0.768 4.041 1.00 66.06 120 ASN A O 1
ATOM 865 N N . VAL A 1 121 ? 10.615 -0.471 2.351 1.00 73.06 121 VAL A N 1
ATOM 866 C CA . VAL A 1 121 ? 11.076 -1.858 2.240 1.00 73.06 121 VAL A CA 1
ATOM 867 C C . VAL A 1 121 ? 12.606 -1.903 2.283 1.00 73.06 121 VAL A C 1
ATOM 869 O O . VAL A 1 121 ? 13.255 -0.901 1.966 1.00 73.06 121 VAL A O 1
ATOM 872 N N . PRO A 1 122 ? 13.212 -3.029 2.705 1.00 75.06 122 PRO A N 1
ATOM 873 C CA . PRO A 1 122 ? 14.650 -3.226 2.567 1.00 75.06 122 PRO A CA 1
ATOM 874 C C . PRO A 1 122 ? 15.104 -2.986 1.121 1.00 75.06 122 PRO A C 1
ATOM 876 O O . PRO A 1 122 ? 14.365 -3.277 0.180 1.00 75.06 122 PRO A O 1
ATOM 879 N N . GLY A 1 123 ? 16.319 -2.460 0.948 1.00 80.25 123 GLY A N 1
ATOM 880 C CA . GLY A 1 123 ? 16.884 -2.219 -0.382 1.00 80.25 123 GLY A CA 1
ATOM 881 C C . GLY A 1 123 ? 16.872 -3.485 -1.243 1.00 80.25 123 GLY A C 1
ATOM 882 O O . GLY A 1 123 ? 17.074 -4.581 -0.725 1.00 80.25 123 GLY A O 1
ATOM 883 N N . GLY A 1 124 ? 16.610 -3.317 -2.541 1.00 90.00 124 GLY A N 1
ATOM 884 C CA . GLY A 1 124 ? 16.435 -4.430 -3.481 1.00 90.00 124 GLY A CA 1
ATOM 885 C C . GLY A 1 124 ? 15.006 -4.975 -3.551 1.00 90.00 124 GLY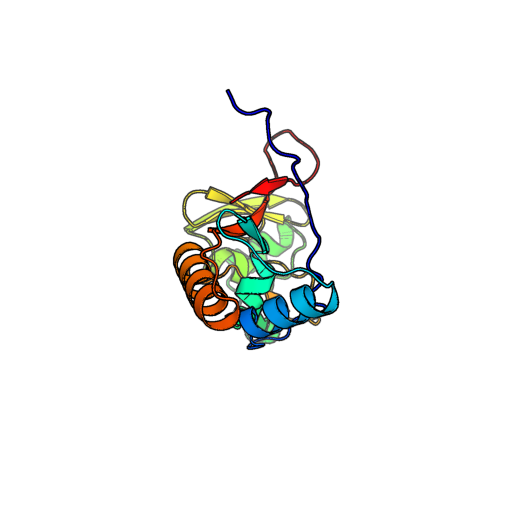 A C 1
ATOM 886 O O . GLY A 1 124 ? 14.749 -5.890 -4.317 1.00 90.00 124 GLY A O 1
ATOM 887 N N . LYS A 1 125 ? 14.049 -4.412 -2.803 1.00 94.56 125 LYS A N 1
ATOM 888 C CA . LYS A 1 125 ? 12.642 -4.839 -2.839 1.00 94.56 125 LYS A CA 1
ATOM 889 C C . LYS A 1 125 ? 11.706 -3.710 -3.249 1.00 94.56 125 LYS A C 1
ATOM 891 O O . LYS A 1 125 ? 12.048 -2.534 -3.139 1.00 94.56 125 LYS A O 1
ATOM 896 N N . ALA A 1 126 ? 10.504 -4.084 -3.672 1.00 95.44 126 ALA A N 1
ATOM 897 C CA . ALA A 1 126 ? 9.382 -3.177 -3.890 1.00 95.44 126 ALA A CA 1
ATOM 898 C C . ALA A 1 126 ? 8.147 -3.672 -3.129 1.00 95.44 126 ALA A C 1
ATOM 900 O O . ALA A 1 126 ? 7.906 -4.878 -3.048 1.00 95.44 126 ALA A O 1
ATOM 901 N N . ILE A 1 127 ? 7.358 -2.748 -2.582 1.00 95.19 127 ILE A N 1
ATOM 902 C CA . ILE A 1 127 ? 6.033 -3.048 -2.031 1.00 95.19 127 ILE A CA 1
ATOM 903 C C . ILE A 1 127 ? 4.965 -2.724 -3.068 1.00 95.19 127 ILE A C 1
ATOM 905 O O . ILE A 1 127 ? 5.024 -1.693 -3.736 1.00 95.19 127 ILE A O 1
ATOM 909 N N . LEU A 1 128 ? 3.991 -3.616 -3.198 1.00 95.94 128 LEU A N 1
ATOM 910 C CA . LEU A 1 128 ? 2.873 -3.491 -4.126 1.00 95.94 128 LEU A CA 1
ATOM 911 C C . LEU A 1 128 ? 1.612 -3.081 -3.372 1.00 95.94 128 LEU A C 1
ATOM 913 O O . LEU A 1 128 ? 1.552 -3.128 -2.142 1.00 95.94 128 LEU A O 1
ATOM 917 N N . TRP A 1 129 ? 0.551 -2.756 -4.101 1.00 95.38 129 TRP A N 1
ATOM 918 C CA . TRP A 1 129 ? -0.754 -2.603 -3.474 1.00 95.38 129 TRP A CA 1
ATOM 919 C C . TRP A 1 129 ? -1.285 -3.917 -2.878 1.00 95.38 129 TRP A C 1
ATOM 921 O O . TRP A 1 129 ? -0.937 -5.012 -3.353 1.00 95.38 129 TRP A O 1
ATOM 931 N N . PRO A 1 130 ? -2.193 -3.824 -1.879 1.00 95.62 130 PRO A N 1
ATOM 932 C CA . PRO A 1 130 ? -2.986 -4.965 -1.429 1.00 95.62 130 PRO A CA 1
ATOM 933 C C . PRO A 1 130 ? -3.635 -5.675 -2.614 1.00 95.62 130 PRO A C 1
ATOM 935 O O . PRO A 1 130 ? -3.968 -5.030 -3.610 1.00 95.62 130 PRO A O 1
ATOM 938 N N . ARG A 1 131 ? -3.849 -6.988 -2.539 1.00 94.75 131 ARG A N 1
ATOM 939 C CA . ARG A 1 131 ? -4.491 -7.738 -3.638 1.00 94.75 131 ARG A CA 1
ATOM 940 C C . ARG A 1 131 ? -5.896 -7.214 -3.902 1.00 94.75 131 ARG A C 1
ATOM 942 O O . ARG A 1 131 ? -6.248 -6.935 -5.042 1.00 94.75 131 ARG A O 1
ATOM 949 N N . ASP A 1 132 ? -6.647 -7.028 -2.824 1.00 95.56 132 ASP A N 1
ATOM 950 C CA . ASP A 1 132 ? -7.991 -6.470 -2.827 1.00 95.56 132 ASP A CA 1
ATOM 951 C C . ASP A 1 132 ? -8.184 -5.656 -1.540 1.00 95.56 132 ASP A C 1
ATOM 953 O O . ASP A 1 132 ? -8.375 -6.201 -0.450 1.00 95.56 132 ASP A O 1
ATOM 957 N N . ALA A 1 133 ? -8.108 -4.328 -1.662 1.00 94.88 133 ALA A N 1
ATOM 958 C CA . ALA A 1 133 ? -8.237 -3.421 -0.525 1.00 94.88 133 ALA A CA 1
ATOM 959 C C . ALA A 1 133 ? -9.637 -3.476 0.112 1.00 94.88 133 ALA A C 1
ATOM 961 O O . ALA A 1 133 ? -9.766 -3.320 1.328 1.00 94.88 133 ALA A O 1
ATOM 962 N N . TRP A 1 134 ? -10.675 -3.750 -0.684 1.00 95.62 134 TRP A N 1
ATOM 963 C CA . TRP A 1 134 ? -12.046 -3.862 -0.198 1.00 95.62 134 TRP A CA 1
ATOM 964 C C . TRP A 1 134 ? -12.204 -5.106 0.673 1.00 95.62 134 TRP A C 1
ATOM 966 O O . TRP A 1 134 ? -12.698 -5.027 1.803 1.00 95.62 134 TRP A O 1
ATOM 976 N N . GLN A 1 135 ? -11.731 -6.254 0.187 1.00 97.19 135 GLN A N 1
ATOM 977 C CA . GLN A 1 135 ? -11.744 -7.494 0.956 1.00 97.19 135 GLN A CA 1
ATOM 978 C C . GLN A 1 135 ? -10.862 -7.383 2.204 1.00 97.19 135 GLN A C 1
ATOM 980 O O . GLN A 1 135 ? -11.263 -7.829 3.281 1.00 97.19 135 GLN A O 1
ATOM 985 N N . ALA A 1 136 ? -9.686 -6.764 2.097 1.00 97.06 136 ALA A N 1
ATOM 986 C CA . ALA A 1 136 ? -8.811 -6.543 3.241 1.00 97.06 136 ALA A CA 1
ATOM 987 C C . ALA A 1 136 ? -9.478 -5.691 4.332 1.00 97.06 136 ALA A C 1
ATOM 989 O O . ALA A 1 136 ? -9.435 -6.077 5.500 1.00 97.06 136 ALA A O 1
ATOM 990 N N . ALA A 1 137 ? -10.170 -4.606 3.966 1.00 97.25 137 ALA A N 1
ATOM 991 C CA . ALA A 1 137 ? -10.928 -3.786 4.912 1.00 97.25 137 ALA A CA 1
ATOM 992 C C . ALA A 1 137 ? -11.989 -4.607 5.668 1.00 97.25 137 ALA A C 1
ATOM 994 O O . ALA A 1 137 ? -12.110 -4.493 6.888 1.00 97.25 137 ALA A O 1
ATOM 995 N N . HIS A 1 138 ? -12.712 -5.489 4.967 1.00 96.62 138 HIS A N 1
ATOM 996 C CA . HIS A 1 138 ? -13.705 -6.378 5.583 1.00 96.62 138 HIS A CA 1
ATOM 997 C C . HIS A 1 138 ? -13.069 -7.385 6.545 1.00 96.62 138 HIS A C 1
ATOM 999 O O . HIS A 1 138 ? -13.613 -7.622 7.624 1.00 96.62 138 HIS A O 1
ATOM 1005 N N . ARG A 1 139 ? -11.910 -7.954 6.185 1.00 96.50 139 ARG A N 1
ATOM 1006 C CA . ARG A 1 139 ? -11.171 -8.874 7.062 1.00 96.50 139 ARG A CA 1
ATOM 1007 C C . ARG A 1 139 ? -10.691 -8.172 8.328 1.00 96.50 139 ARG A C 1
ATOM 1009 O O . ARG A 1 139 ? -10.922 -8.683 9.417 1.00 96.50 139 ARG A O 1
ATOM 1016 N N . ILE A 1 140 ? -10.102 -6.982 8.197 1.00 96.00 140 ILE A N 1
ATOM 1017 C CA . ILE A 1 140 ? -9.661 -6.182 9.349 1.00 96.00 140 ILE A CA 1
ATOM 1018 C C . ILE A 1 140 ? -10.858 -5.843 10.237 1.00 96.00 140 ILE A C 1
ATOM 1020 O O . ILE A 1 140 ? -10.787 -6.043 11.443 1.00 96.00 140 ILE A O 1
ATOM 1024 N N . ARG A 1 141 ? -11.981 -5.397 9.660 1.00 95.62 141 ARG A N 1
ATOM 1025 C CA . ARG A 1 141 ? -13.201 -5.097 10.423 1.00 95.62 141 ARG A CA 1
ATOM 1026 C C . ARG A 1 141 ? -13.680 -6.302 11.233 1.00 95.62 141 ARG A C 1
ATOM 1028 O O . ARG A 1 141 ? -13.969 -6.153 12.416 1.00 95.62 141 ARG A O 1
ATOM 1035 N N . ALA A 1 142 ? -13.749 -7.480 10.614 1.00 95.25 142 ALA A N 1
ATOM 1036 C CA . ALA A 1 142 ? -14.185 -8.703 11.284 1.00 95.25 142 ALA A CA 1
ATOM 1037 C C . ALA A 1 142 ? -13.242 -9.105 12.433 1.00 95.25 142 ALA A C 1
ATOM 1039 O O . ALA A 1 142 ? -13.708 -9.417 13.527 1.00 95.25 142 ALA A O 1
ATOM 1040 N N . GLU A 1 143 ? -11.928 -9.041 12.208 1.00 95.06 143 GLU A N 1
ATOM 1041 C CA . GLU A 1 143 ? -10.913 -9.330 13.228 1.00 95.06 143 GLU A CA 1
ATOM 1042 C C . GLU A 1 143 ? -10.973 -8.340 14.397 1.00 95.06 143 GLU A C 1
ATOM 1044 O O . GLU A 1 143 ? -10.958 -8.743 15.560 1.00 95.06 143 GLU A O 1
ATOM 1049 N N . MET A 1 144 ? -11.103 -7.042 14.111 1.00 93.25 144 MET A N 1
ATOM 1050 C CA . MET A 1 144 ? -11.227 -6.015 15.145 1.00 93.25 144 MET A CA 1
ATOM 1051 C C . MET A 1 144 ? -12.523 -6.174 15.948 1.00 93.25 144 MET A C 1
ATOM 1053 O O . MET A 1 144 ? -12.495 -6.058 17.171 1.00 93.25 144 MET A O 1
ATOM 1057 N N . ALA A 1 145 ? -13.645 -6.505 15.301 1.00 92.50 145 ALA A N 1
ATOM 1058 C CA . ALA A 1 145 ? -14.900 -6.779 15.999 1.00 92.50 145 ALA A CA 1
ATOM 1059 C C . ALA A 1 145 ? -14.776 -7.995 16.932 1.00 92.50 145 ALA A C 1
ATOM 1061 O O . ALA A 1 145 ? -15.237 -7.946 18.071 1.00 92.50 145 ALA A O 1
ATOM 1062 N N . ALA A 1 146 ? -14.099 -9.061 16.491 1.00 92.88 146 ALA A N 1
ATOM 1063 C CA . ALA A 1 146 ? -13.861 -10.248 17.310 1.00 92.88 146 ALA A CA 1
ATOM 1064 C C . ALA A 1 146 ? -12.946 -9.974 18.519 1.00 92.88 146 ALA A C 1
ATOM 1066 O O . ALA A 1 146 ? -13.131 -10.577 19.577 1.00 92.88 146 ALA A O 1
ATOM 1067 N N . ARG A 1 147 ? -11.964 -9.075 18.374 1.00 91.06 147 ARG A N 1
ATOM 1068 C CA . ARG A 1 147 ? -10.949 -8.779 19.402 1.00 91.06 147 ARG A CA 1
ATOM 1069 C C . ARG A 1 147 ? -11.371 -7.682 20.375 1.00 91.06 147 ARG A C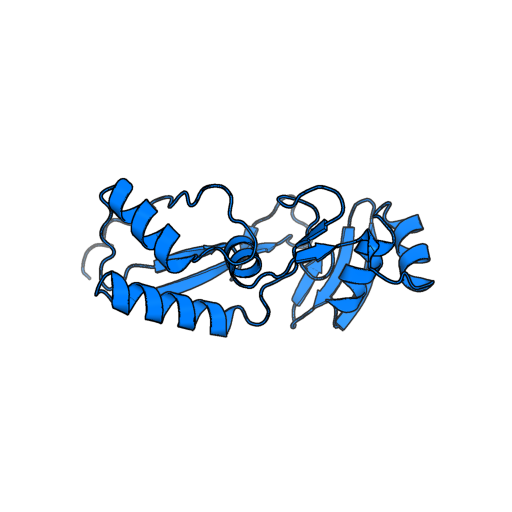 1
ATOM 1071 O O . ARG A 1 147 ? -11.063 -7.768 21.560 1.00 91.06 147 ARG A O 1
ATOM 1078 N N . CYS A 1 148 ? -12.059 -6.656 19.886 1.00 86.94 148 CYS A N 1
ATOM 1079 C CA . CYS A 1 148 ? -12.403 -5.471 20.667 1.00 86.94 148 CYS A CA 1
ATOM 1080 C C . CYS A 1 148 ? -13.880 -5.445 21.075 1.00 86.94 148 CYS A C 1
ATOM 1082 O O . CYS A 1 148 ? -14.192 -4.888 22.124 1.00 86.94 148 CYS A O 1
ATOM 1084 N N . GLY A 1 149 ? -14.785 -6.024 20.273 1.00 82.38 149 GLY A N 1
ATOM 1085 C CA . GLY A 1 149 ? -16.235 -6.032 20.505 1.00 82.38 149 GLY A CA 1
ATOM 1086 C C . GLY A 1 149 ? -17.068 -5.026 19.685 1.00 82.38 149 GLY A C 1
ATOM 1087 O O . GLY A 1 149 ? -18.124 -5.422 19.190 1.00 82.38 149 GLY A O 1
ATOM 1088 N N . PRO A 1 150 ? -16.671 -3.747 19.520 1.00 79.44 150 PRO A N 1
AT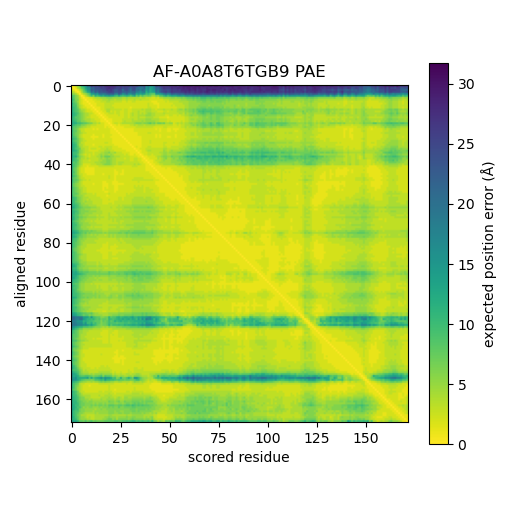OM 1089 C CA . PRO A 1 150 ? -17.449 -2.787 18.752 1.00 79.44 150 PRO A CA 1
ATOM 1090 C C . PRO A 1 150 ? -17.309 -2.984 17.246 1.00 79.44 150 PRO A C 1
ATOM 1092 O O . PRO A 1 150 ? -16.266 -3.387 16.731 1.00 79.44 150 PRO A O 1
ATOM 1095 N N . ASP A 1 151 ? -18.379 -2.619 16.543 1.00 81.00 151 ASP A N 1
ATOM 1096 C CA . ASP A 1 151 ? -18.413 -2.573 15.089 1.00 81.00 151 ASP A CA 1
ATOM 1097 C C . ASP A 1 151 ? -17.871 -1.224 14.594 1.00 81.00 151 ASP A C 1
ATOM 1099 O O . ASP A 1 151 ? -18.571 -0.207 14.608 1.00 81.00 151 ASP A O 1
ATOM 1103 N N . LEU A 1 152 ? -16.595 -1.221 14.210 1.00 90.94 152 LEU A N 1
ATOM 1104 C CA . LEU A 1 152 ? -15.917 -0.069 13.621 1.00 90.94 152 LEU A CA 1
ATOM 1105 C C . LEU A 1 152 ? -15.947 -0.134 12.089 1.00 90.94 152 LEU A C 1
ATOM 1107 O O . LEU A 1 152 ? -15.936 -1.214 11.492 1.00 90.94 152 LEU A O 1
ATOM 1111 N N . ALA A 1 153 ? -15.943 1.025 11.432 1.00 94.38 153 ALA A N 1
ATOM 1112 C CA . ALA A 1 153 ? -15.720 1.094 9.991 1.00 94.38 153 ALA A CA 1
ATOM 1113 C C . ALA A 1 153 ? -14.215 1.033 9.694 1.00 94.38 153 ALA A C 1
ATOM 1115 O O . ALA A 1 153 ? -13.423 1.644 10.405 1.00 94.38 153 ALA A O 1
ATOM 1116 N N . VAL A 1 154 ? -13.811 0.334 8.631 1.00 96.81 154 VAL A N 1
ATOM 1117 C CA . VAL A 1 154 ? -12.413 0.302 8.169 1.00 96.81 154 VAL A CA 1
ATOM 1118 C C . VAL A 1 154 ? -12.331 0.923 6.787 1.00 96.81 154 VAL A C 1
ATOM 1120 O O . VAL A 1 154 ? -13.082 0.538 5.892 1.00 96.81 154 VAL A O 1
ATOM 1123 N N . VAL A 1 155 ? -11.393 1.847 6.609 1.00 97.94 155 VAL A N 1
ATOM 1124 C CA . VAL A 1 155 ? -11.072 2.447 5.314 1.00 97.94 155 VAL A CA 1
ATOM 1125 C C . VAL A 1 155 ? -9.592 2.234 5.047 1.00 97.94 155 VAL A C 1
ATOM 1127 O O . VAL A 1 155 ? -8.747 2.635 5.848 1.00 97.94 155 VAL A O 1
ATOM 1130 N N . VAL A 1 156 ? -9.275 1.600 3.922 1.00 97.44 156 VAL A N 1
ATOM 1131 C CA . VAL A 1 156 ? -7.894 1.505 3.445 1.00 97.44 156 VAL A CA 1
ATOM 1132 C C . VAL A 1 156 ? -7.587 2.768 2.655 1.00 97.44 156 VAL A C 1
ATOM 1134 O O . VAL A 1 156 ? -8.361 3.138 1.781 1.00 97.44 156 VAL A O 1
ATOM 1137 N N . VAL A 1 157 ? -6.487 3.438 2.984 1.00 96.44 157 VAL A N 1
ATOM 1138 C CA . VAL A 1 157 ? -6.102 4.717 2.378 1.00 96.44 157 VAL A CA 1
ATOM 1139 C C . VAL A 1 157 ? -4.724 4.629 1.743 1.00 96.44 157 VAL A C 1
ATOM 1141 O O . VAL A 1 157 ? -3.803 4.068 2.334 1.00 96.44 157 VAL A O 1
ATOM 1144 N N . ASP A 1 158 ? -4.553 5.219 0.567 1.00 93.62 158 ASP A N 1
ATOM 1145 C CA . ASP A 1 158 ? -3.258 5.345 -0.096 1.00 93.62 158 ASP A CA 1
ATOM 1146 C C . ASP A 1 158 ? -2.917 6.804 -0.418 1.00 93.62 158 ASP A C 1
ATOM 1148 O O . ASP A 1 158 ? -3.778 7.683 -0.407 1.00 93.62 158 ASP A O 1
ATOM 1152 N N . SER A 1 159 ? -1.636 7.086 -0.657 1.00 91.62 159 SER A N 1
ATOM 1153 C CA . SER A 1 159 ? -1.172 8.429 -1.021 1.00 91.62 159 SER A CA 1
ATOM 1154 C C . SER A 1 159 ? -1.173 8.618 -2.533 1.00 91.62 159 SER A C 1
ATOM 1156 O O . SER A 1 159 ? -0.428 7.955 -3.243 1.00 91.62 159 SER A O 1
ATOM 1158 N N . HIS A 1 160 ? -1.939 9.589 -3.022 1.00 90.44 160 HIS A N 1
ATOM 1159 C CA . HIS A 1 160 ? -2.049 9.886 -4.448 1.00 90.44 160 HIS A CA 1
ATOM 1160 C C . HIS A 1 160 ? -1.568 11.293 -4.778 1.00 90.44 160 HIS A C 1
ATOM 1162 O O . HIS A 1 160 ? -1.687 12.226 -3.981 1.00 90.44 160 HIS A O 1
ATOM 1168 N N . VAL A 1 161 ? -1.062 11.450 -5.999 1.00 89.69 161 VAL A N 1
ATOM 1169 C CA . VAL A 1 161 ? -0.847 12.759 -6.621 1.00 89.69 161 VAL A CA 1
ATOM 1170 C C . VAL A 1 161 ? -2.123 13.220 -7.315 1.00 89.69 161 VAL A C 1
ATOM 1172 O O . VAL A 1 161 ? -2.911 12.408 -7.801 1.00 89.69 161 VAL A O 1
ATOM 1175 N N . GLN A 1 162 ? -2.309 14.534 -7.406 1.00 87.62 162 GLN A N 1
ATOM 1176 C CA . GLN A 1 162 ? -3.422 15.125 -8.138 1.00 87.62 162 GLN A CA 1
ATOM 1177 C C . GLN A 1 162 ? -2.889 15.952 -9.316 1.00 87.62 162 GLN A C 1
ATOM 1179 O O . GLN A 1 162 ? -1.994 16.778 -9.117 1.00 87.62 162 GLN A O 1
ATOM 1184 N N . PRO A 1 163 ? -3.434 15.789 -10.538 1.00 87.00 163 PRO A N 1
ATOM 1185 C CA . PRO A 1 163 ? -3.024 16.595 -11.679 1.00 87.00 163 PRO A CA 1
ATOM 1186 C C . PRO A 1 163 ? -3.053 18.092 -11.366 1.00 87.00 163 PRO A C 1
ATOM 1188 O O . PRO A 1 163 ? -4.004 18.598 -10.765 1.00 87.00 163 PRO A O 1
ATOM 1191 N N . LEU A 1 164 ? -2.010 18.797 -11.813 1.00 91.25 164 LEU A N 1
ATOM 1192 C CA . LEU A 1 164 ? -1.850 20.250 -11.676 1.00 91.25 164 LEU A CA 1
ATOM 1193 C C . LEU A 1 164 ? -1.687 20.757 -10.228 1.00 91.25 164 LEU A C 1
ATOM 1195 O O . LEU A 1 164 ? -1.738 21.967 -10.004 1.00 91.25 164 LEU A O 1
ATOM 1199 N N . ARG A 1 165 ? -1.473 19.874 -9.243 1.00 93.00 165 ARG A N 1
ATOM 1200 C CA . ARG A 1 165 ? -1.195 20.248 -7.848 1.00 93.00 165 ARG A CA 1
ATOM 1201 C C . ARG A 1 165 ? 0.075 19.568 -7.351 1.00 93.00 165 ARG A C 1
ATOM 1203 O O . ARG A 1 165 ? 0.273 18.379 -7.562 1.00 93.00 165 ARG A O 1
ATOM 1210 N N . PHE A 1 166 ? 0.929 20.335 -6.681 1.00 91.38 166 PHE A N 1
ATOM 1211 C CA . PHE A 1 166 ? 2.122 19.797 -6.034 1.00 91.38 166 PHE A CA 1
ATOM 1212 C C . PHE A 1 166 ? 1.766 19.177 -4.675 1.00 91.38 166 PHE A C 1
ATOM 1214 O O . PHE A 1 166 ? 0.960 19.744 -3.935 1.00 91.38 166 PHE A O 1
ATOM 1221 N N . GLY A 1 167 ? 2.401 18.053 -4.341 1.00 91.00 167 GLY A N 1
ATOM 1222 C CA . GLY A 1 167 ? 2.162 17.291 -3.112 1.00 91.00 167 GLY A CA 1
ATOM 1223 C C . GLY A 1 167 ? 1.264 16.066 -3.313 1.00 91.00 167 GLY A C 1
ATOM 1224 O O . GLY A 1 167 ? 0.839 15.761 -4.428 1.00 91.00 167 GLY A O 1
ATOM 1225 N N . THR A 1 168 ? 0.997 15.355 -2.216 1.00 91.62 168 THR A N 1
ATOM 1226 C CA . THR A 1 168 ? 0.151 14.154 -2.179 1.00 91.62 168 THR A CA 1
ATOM 1227 C C . THR A 1 168 ? -1.035 14.336 -1.235 1.00 91.62 168 THR A C 1
ATOM 1229 O O . THR A 1 168 ? -1.002 15.157 -0.316 1.00 91.62 168 THR A O 1
ATOM 1232 N N . VAL A 1 169 ? -2.093 13.562 -1.465 1.00 93.19 169 VAL A N 1
ATOM 1233 C CA . VAL A 1 169 ? -3.293 13.494 -0.622 1.00 93.19 169 VAL A CA 1
ATOM 1234 C C . VAL A 1 169 ? -3.645 12.037 -0.332 1.00 93.19 169 VAL A C 1
ATOM 1236 O O . VAL A 1 169 ? -3.354 11.159 -1.141 1.00 93.19 169 VAL A O 1
ATOM 1239 N N . GLY A 1 170 ? -4.264 11.777 0.819 1.00 91.62 170 GLY A N 1
ATOM 1240 C CA . GLY A 1 170 ? -4.820 10.461 1.128 1.00 91.62 170 GLY A CA 1
ATOM 1241 C C . GLY A 1 170 ? -6.133 10.241 0.378 1.00 91.62 170 GLY A C 1
ATOM 1242 O O . GLY A 1 170 ? -7.030 11.077 0.480 1.00 91.62 170 GLY A O 1
ATOM 1243 N N . MET A 1 171 ? -6.244 9.135 -0.351 1.00 90.38 171 MET A N 1
ATOM 1244 C CA . MET A 1 171 ? -7.460 8.707 -1.050 1.00 90.38 171 MET A CA 1
ATOM 1245 C C . MET A 1 171 ? -7.838 7.292 -0.610 1.00 90.38 171 MET A C 1
ATOM 1247 O O . MET A 1 171 ? -6.967 6.525 -0.201 1.00 90.38 171 MET A O 1
ATOM 1251 N N . ALA A 1 172 ? -9.129 6.976 -0.682 1.00 87.75 172 ALA A N 1
ATOM 1252 C CA . ALA A 1 172 ? -9.702 5.667 -0.378 1.00 87.75 172 ALA A CA 1
ATOM 1253 C C . ALA A 1 172 ? -10.354 5.068 -1.626 1.00 87.75 172 ALA A C 1
ATOM 1255 O O . ALA A 1 172 ? -10.878 5.871 -2.436 1.00 87.75 172 ALA A O 1
#

Sequence (172 aa):
MDPPGDLRIVPVRTGVLEPGDDLPERLTKTMGDAGEVPAAGDVLLVASKAVAMWEGRVVDLDEVEVSEQAEELSLGSGLPPAFCQVAIDESDRVLGGVPGALLTYARGIMVANGGADLSNVPGGKAILWPRDAWQAAHRIRAEMAARCGPDLAVVVVDSHVQPLRFGTVGMA

Radius of gyration: 18.34 Å; Cα contacts (8 Å, |Δi|>4): 294; chains: 1; bounding box: 47×32×50 Å

Mean predicted aligned error: 4.52 Å

Secondary structure (DSSP, 8-state):
-PPPPPP--------S--TT--HHHHHHHHHHHTT----TT-EEEEEHHHHHHHTT-EEEGGG----HHHHHHHHHH---HHHHHHHHHT-SEEEEEETTEEEEEETTEEEEGGG-BSTTS-TTEEEPPPS-HHHHHHHHHHHHHHHH-S--EEEEEEEEE-TT-SSEEEE-

Solvent-accessible surface area (backbone atoms only — not comparable to full-atom values): 9838 Å² total; per-residue (Å²): 127,80,73,86,72,88,86,81,86,79,91,75,74,72,70,89,80,50,71,59,44,65,54,58,60,43,50,54,48,41,30,51,78,69,73,48,75,83,45,69,78,39,74,47,78,40,52,35,62,61,53,4,27,37,70,45,34,62,47,59,40,88,77,47,82,64,47,73,69,16,47,57,48,13,74,62,9,72,44,56,35,34,56,40,29,51,20,48,74,52,22,83,39,78,78,51,61,40,79,77,40,34,43,18,35,29,96,93,41,80,38,53,30,28,56,42,38,64,72,97,48,66,88,66,31,35,38,37,56,41,95,47,56,70,60,48,26,53,51,46,32,54,50,41,26,74,74,72,63,37,64,45,47,52,42,48,30,42,82,39,73,50,90,101,52,90,67,71,46,82,46,112